Protein AF-A0A8H9SPY2-F1 (afdb_monomer_lite)

InterPro domains:
  IPR011050 Pectin lyase fold/virulence factor [SSF51126] (9-144)

Radius of gyration: 18.92 Å; chains: 1; bounding box: 47×35×50 Å

pLDDT: mean 76.66, std 15.89, range [33.56, 98.44]

Structure (mmCIF, N/CA/C/O backbone):
data_AF-A0A8H9SPY2-F1
#
_entry.id   AF-A0A8H9SPY2-F1
#
loop_
_atom_site.group_PDB
_atom_site.id
_atom_site.type_symbol
_atom_site.label_atom_id
_atom_site.label_alt_id
_atom_site.label_comp_id
_atom_site.label_asym_id
_atom_site.label_entity_id
_atom_site.label_seq_id
_atom_site.pdbx_PDB_ins_code
_atom_site.Cartn_x
_atom_site.Cartn_y
_atom_site.Cartn_z
_atom_site.occupancy
_atom_site.B_iso_or_equiv
_atom_site.auth_seq_id
_atom_site.auth_comp_id
_atom_site.auth_asym_id
_atom_site.auth_atom_id
_atom_site.pdbx_PDB_model_num
ATOM 1 N N . ALA A 1 1 ? -4.134 13.651 7.621 1.00 37.56 1 ALA A N 1
ATOM 2 C CA . ALA A 1 1 ? -3.332 12.497 7.177 1.00 37.56 1 ALA A CA 1
ATOM 3 C C . ALA A 1 1 ? -1.864 12.725 7.530 1.00 37.56 1 ALA A C 1
ATOM 5 O O . ALA A 1 1 ? -1.407 13.860 7.427 1.00 37.56 1 ALA A O 1
ATOM 6 N N . LEU A 1 2 ? -1.143 11.691 7.977 1.00 33.56 2 LEU A N 1
ATOM 7 C CA . LEU A 1 2 ? 0.322 11.721 7.992 1.00 33.56 2 LEU A CA 1
ATOM 8 C C . LEU A 1 2 ? 0.758 11.504 6.535 1.00 33.56 2 LEU A C 1
ATOM 10 O O . LEU A 1 2 ? 0.447 10.462 5.972 1.00 33.56 2 LEU A O 1
ATOM 14 N N . SER A 1 3 ? 1.377 12.502 5.907 1.00 41.69 3 SER A N 1
ATOM 15 C CA . SER A 1 3 ? 1.865 12.413 4.526 1.00 41.69 3 SER A CA 1
ATOM 16 C C . SER A 1 3 ? 3.385 12.513 4.552 1.00 41.69 3 SER A C 1
ATOM 18 O O . SER A 1 3 ? 3.924 13.559 4.910 1.00 41.69 3 SER A O 1
ATOM 20 N N . GLU A 1 4 ? 4.077 11.441 4.178 1.00 45.06 4 GLU A N 1
ATOM 21 C CA . GLU A 1 4 ? 5.519 11.460 3.917 1.00 45.06 4 GLU A CA 1
ATOM 22 C C . GLU A 1 4 ? 5.730 12.022 2.501 1.00 45.06 4 GLU A C 1
ATOM 24 O O . GLU A 1 4 ? 5.355 11.406 1.510 1.00 45.06 4 GLU A O 1
ATOM 29 N N . GLY A 1 5 ? 6.249 13.250 2.406 1.00 42.38 5 GLY A N 1
ATOM 30 C CA . GLY A 1 5 ? 6.411 13.999 1.150 1.00 42.38 5 GLY A CA 1
ATOM 31 C C . GLY A 1 5 ? 7.829 13.976 0.573 1.00 42.38 5 GLY A C 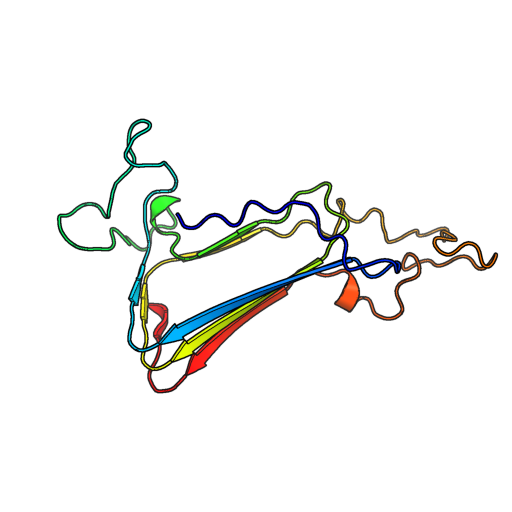1
ATOM 32 O O . GLY A 1 5 ? 8.203 14.896 -0.155 1.00 42.38 5 GLY A O 1
ATOM 33 N N . ASN A 1 6 ? 8.659 12.997 0.938 1.00 45.91 6 ASN A N 1
ATOM 34 C CA . ASN A 1 6 ? 10.027 12.935 0.434 1.00 45.91 6 ASN A CA 1
ATOM 35 C C . ASN A 1 6 ? 10.067 12.243 -0.935 1.00 45.91 6 ASN A C 1
ATOM 37 O O . ASN A 1 6 ? 10.039 11.024 -1.022 1.00 45.91 6 ASN A O 1
ATOM 41 N N . THR A 1 7 ? 10.168 13.027 -2.007 1.00 49.97 7 THR A N 1
ATOM 42 C CA . THR A 1 7 ? 10.219 12.519 -3.389 1.00 49.97 7 THR A CA 1
ATOM 43 C C . THR A 1 7 ? 11.637 12.201 -3.869 1.00 49.97 7 THR A C 1
ATOM 45 O O . THR A 1 7 ? 11.836 11.945 -5.055 1.00 49.97 7 THR A O 1
ATOM 48 N N . SER A 1 8 ? 12.652 12.279 -3.003 1.00 44.28 8 SER A N 1
ATOM 49 C CA . SER A 1 8 ? 14.047 12.087 -3.406 1.00 44.28 8 SER A CA 1
ATOM 50 C C . SER A 1 8 ? 14.791 11.159 -2.454 1.00 44.28 8 SER A C 1
ATOM 52 O O . SER A 1 8 ? 15.074 11.511 -1.309 1.00 44.28 8 SER A O 1
ATOM 54 N N . ASN A 1 9 ? 15.158 9.983 -2.961 1.00 45.81 9 ASN A N 1
ATOM 55 C CA . ASN A 1 9 ? 15.993 9.016 -2.265 1.00 45.81 9 ASN A CA 1
ATOM 56 C C . ASN A 1 9 ? 17.392 9.003 -2.890 1.00 45.81 9 ASN A C 1
ATOM 58 O O . ASN A 1 9 ? 17.638 8.337 -3.890 1.00 45.81 9 ASN A O 1
ATOM 62 N N . THR A 1 10 ? 18.327 9.756 -2.308 1.00 48.75 10 THR A N 1
ATOM 63 C CA . THR A 1 10 ? 19.714 9.847 -2.805 1.00 48.75 10 THR A CA 1
ATOM 64 C C . THR A 1 10 ? 20.559 8.606 -2.495 1.00 48.75 10 THR A C 1
ATOM 66 O O . THR A 1 10 ? 21.739 8.575 -2.830 1.00 48.75 10 THR A O 1
ATOM 69 N N . THR A 1 11 ? 19.991 7.612 -1.807 1.00 44.72 11 THR A N 1
ATOM 70 C CA . THR A 1 11 ? 20.710 6.430 -1.305 1.00 44.72 11 THR A CA 1
ATOM 71 C C . THR A 1 11 ? 20.895 5.347 -2.371 1.00 44.72 11 THR A C 1
ATOM 73 O O . THR A 1 11 ? 21.810 4.536 -2.257 1.00 44.72 11 THR A O 1
ATOM 76 N N . TYR A 1 12 ? 20.067 5.333 -3.419 1.00 46.31 12 TYR A N 1
ATOM 77 C CA . TYR A 1 12 ? 20.041 4.256 -4.412 1.00 46.31 12 TYR A CA 1
ATOM 78 C C . TYR A 1 12 ? 20.691 4.725 -5.717 1.00 46.31 12 TYR A C 1
ATOM 80 O O . TYR A 1 12 ? 20.138 5.540 -6.450 1.00 46.31 12 TYR A O 1
ATOM 88 N N . THR A 1 13 ? 21.908 4.240 -5.975 1.00 44.38 13 THR A N 1
ATOM 89 C CA . THR A 1 13 ? 22.743 4.614 -7.135 1.00 44.38 13 THR A CA 1
ATOM 90 C C . THR A 1 13 ? 22.894 3.489 -8.166 1.00 44.38 13 THR A C 1
ATOM 92 O O . THR A 1 13 ? 23.724 3.599 -9.064 1.00 44.38 13 THR A O 1
ATOM 95 N N . SER A 1 14 ? 22.149 2.392 -8.019 1.00 46.62 14 SER A N 1
ATOM 96 C CA . SER A 1 14 ? 22.028 1.316 -9.011 1.00 46.62 14 SER A CA 1
ATOM 97 C C . SER A 1 14 ? 20.610 1.300 -9.584 1.00 46.62 14 SER A C 1
ATOM 99 O O . SER A 1 14 ? 19.712 1.883 -8.984 1.00 46.62 14 SER A O 1
ATOM 101 N N . GLU A 1 15 ? 20.402 0.608 -10.709 1.00 52.88 15 GLU A N 1
ATOM 102 C CA . GLU A 1 15 ? 19.122 0.462 -11.446 1.00 52.88 15 GLU A CA 1
ATOM 103 C C . GLU A 1 15 ? 17.948 -0.113 -10.617 1.00 52.88 15 GLU A C 1
ATOM 105 O O . GLU A 1 15 ? 16.842 -0.271 -11.116 1.00 52.88 15 GLU A O 1
ATOM 110 N N . TYR A 1 16 ? 18.176 -0.379 -9.328 1.00 58.88 16 TYR A N 1
ATOM 111 C CA . TYR A 1 16 ? 17.188 -0.794 -8.344 1.00 58.88 16 TYR A CA 1
ATOM 112 C C . TYR A 1 16 ? 16.594 0.414 -7.626 1.00 58.88 16 TYR A C 1
ATOM 114 O O . TYR A 1 16 ? 17.193 0.981 -6.708 1.00 58.88 16 TYR A O 1
ATOM 122 N N . HIS A 1 17 ? 15.389 0.783 -8.034 1.00 71.12 17 HIS A N 1
ATOM 123 C CA . HIS A 1 17 ? 14.632 1.893 -7.481 1.00 71.12 17 HIS A CA 1
ATOM 124 C C . HIS A 1 17 ? 13.463 1.337 -6.649 1.00 71.12 17 HIS A C 1
ATOM 126 O O . HIS A 1 17 ? 12.526 0.774 -7.204 1.00 71.12 17 HIS A O 1
ATOM 132 N N . GLN A 1 18 ? 13.539 1.454 -5.317 1.00 79.31 18 GLN A N 1
ATOM 133 C CA . GLN A 1 18 ? 12.523 0.957 -4.376 1.00 79.31 18 GLN A CA 1
ATOM 134 C C . GLN A 1 18 ? 12.246 1.965 -3.244 1.00 79.31 18 GLN A C 1
ATOM 136 O O . GLN A 1 18 ? 13.167 2.625 -2.752 1.00 79.31 18 GLN A O 1
ATOM 141 N N . TRP A 1 19 ? 10.988 2.052 -2.808 1.00 80.75 19 TRP A N 1
ATOM 142 C CA . TRP A 1 19 ? 10.527 2.757 -1.611 1.00 80.75 19 TRP A CA 1
ATOM 143 C C . TRP A 1 19 ? 9.970 1.771 -0.587 1.00 80.75 19 TRP A C 1
ATOM 145 O O . TRP A 1 19 ? 8.895 1.211 -0.778 1.00 80.75 19 TRP A O 1
ATOM 155 N N . ASP A 1 20 ? 10.689 1.586 0.518 1.00 86.00 20 ASP A N 1
ATOM 156 C CA . ASP A 1 20 ? 10.259 0.734 1.628 1.00 86.00 20 ASP A CA 1
ATOM 157 C C . ASP A 1 20 ? 9.454 1.521 2.665 1.00 86.00 20 ASP A C 1
ATOM 159 O O . ASP A 1 20 ? 10.009 2.278 3.466 1.00 86.00 20 ASP A O 1
ATOM 163 N N . ASN A 1 21 ? 8.145 1.290 2.706 1.00 88.06 21 ASN A N 1
ATOM 164 C CA . ASN A 1 21 ? 7.243 1.876 3.689 1.00 88.06 21 ASN A CA 1
ATOM 165 C C . ASN A 1 21 ? 6.944 0.850 4.781 1.00 88.06 21 ASN A C 1
ATOM 167 O O . ASN A 1 21 ? 6.260 -0.143 4.543 1.00 88.06 21 ASN A O 1
ATOM 171 N N . ASN A 1 22 ? 7.434 1.092 5.997 1.00 93.06 22 ASN A N 1
ATOM 172 C CA . ASN A 1 22 ? 7.235 0.189 7.131 1.00 93.06 22 ASN A CA 1
ATOM 173 C C . ASN A 1 22 ? 6.373 0.859 8.205 1.00 93.06 22 ASN A C 1
ATOM 175 O O . ASN A 1 22 ? 6.827 1.777 8.889 1.00 93.06 22 ASN A O 1
ATOM 179 N N . ILE A 1 23 ? 5.146 0.375 8.391 1.00 94.62 23 ILE A N 1
ATOM 180 C CA . ILE A 1 23 ? 4.204 0.892 9.389 1.00 94.62 23 ILE A CA 1
ATOM 181 C C . ILE A 1 23 ? 4.034 -0.150 10.492 1.00 94.62 23 ILE A C 1
ATOM 183 O O . ILE A 1 23 ? 3.683 -1.297 10.233 1.00 94.62 23 ILE A O 1
ATOM 187 N N . ASN A 1 24 ? 4.251 0.257 11.742 1.00 96.81 24 ASN A N 1
ATOM 188 C CA . ASN A 1 24 ? 4.053 -0.599 12.908 1.00 96.81 24 ASN A CA 1
ATOM 189 C C . ASN A 1 24 ? 3.039 0.044 13.849 1.00 96.81 24 ASN A C 1
ATOM 191 O O . ASN A 1 24 ? 3.255 1.149 14.346 1.00 96.81 24 ASN A O 1
ATOM 195 N N . VAL A 1 25 ? 1.949 -0.667 14.117 1.00 96.75 25 VAL A N 1
ATOM 196 C CA . VAL A 1 25 ? 0.862 -0.222 14.986 1.00 96.75 25 VAL A CA 1
ATOM 197 C C . VAL A 1 25 ? 0.754 -1.205 16.136 1.00 96.75 25 VAL A C 1
ATOM 199 O O . VAL A 1 25 ? 0.568 -2.399 15.919 1.00 96.75 25 VAL A O 1
ATOM 202 N N . SER A 1 26 ? 0.871 -0.711 17.366 1.00 97.88 26 SER A N 1
ATOM 203 C CA . SER A 1 26 ? 0.727 -1.547 18.557 1.00 97.88 26 SER A CA 1
ATOM 204 C C . SER A 1 26 ? -0.288 -0.963 19.527 1.00 97.88 26 SER A C 1
ATOM 206 O O . SER A 1 26 ? -0.332 0.252 19.736 1.00 97.88 26 SER A O 1
ATOM 208 N N . ASN A 1 27 ? -1.099 -1.840 20.123 1.00 97.12 27 ASN A N 1
ATOM 209 C CA . ASN A 1 27 ? -2.105 -1.501 21.132 1.00 97.12 27 ASN A CA 1
ATOM 210 C C . ASN A 1 27 ? -3.003 -0.310 20.742 1.00 97.12 27 ASN A C 1
ATOM 212 O O . ASN A 1 27 ? -3.362 0.501 21.594 1.00 97.12 27 ASN A O 1
ATOM 216 N N . SER A 1 28 ? -3.307 -0.155 19.451 1.00 94.38 28 SER A N 1
ATOM 217 C CA . SER A 1 28 ? -3.947 1.049 18.909 1.00 94.38 28 SER A CA 1
ATOM 218 C C . SER A 1 28 ? -5.011 0.713 17.871 1.00 94.38 28 SER A C 1
ATOM 220 O O . SER A 1 28 ? -5.121 -0.420 17.403 1.00 94.38 28 SER A O 1
ATOM 222 N N . THR A 1 29 ? -5.810 1.713 17.503 1.00 91.38 29 THR A N 1
ATOM 223 C CA . THR A 1 29 ? -6.726 1.619 16.363 1.00 91.38 29 THR A CA 1
ATOM 224 C C . THR A 1 29 ? -6.283 2.594 15.281 1.00 91.38 29 THR A C 1
ATOM 226 O O . THR A 1 29 ? -6.148 3.785 15.556 1.00 91.38 29 THR A O 1
ATOM 229 N N . VAL A 1 30 ? -6.053 2.093 14.068 1.00 90.06 30 VAL A N 1
ATOM 230 C CA . VAL A 1 30 ? -5.976 2.920 12.857 1.00 90.06 30 VAL A CA 1
ATOM 231 C C . VAL A 1 30 ? -7.368 2.960 12.269 1.00 90.06 30 VAL A C 1
ATOM 233 O O . VAL A 1 30 ? -7.996 1.915 12.123 1.00 90.06 30 VAL A O 1
ATOM 236 N N . THR A 1 31 ? -7.854 4.157 11.973 1.00 86.81 31 THR A N 1
ATOM 237 C CA . THR A 1 31 ? -9.227 4.352 11.535 1.00 86.81 31 THR A CA 1
ATOM 238 C C . THR A 1 31 ? -9.319 5.241 10.310 1.00 86.81 31 THR A C 1
ATOM 240 O O . THR A 1 31 ? -8.454 6.092 10.099 1.00 86.81 31 THR A O 1
ATOM 243 N N . SER A 1 32 ? -10.408 5.068 9.562 1.00 81.44 32 SER A N 1
ATOM 244 C CA . SER A 1 32 ? -10.839 5.976 8.508 1.00 81.44 32 SER A CA 1
ATOM 245 C C . SER A 1 32 ? -10.881 7.435 8.975 1.00 81.44 32 SER A C 1
ATOM 247 O O . SER A 1 32 ? -11.125 7.735 10.154 1.00 81.44 32 SER A O 1
ATOM 249 N N . GLY A 1 33 ? -10.619 8.348 8.045 1.00 73.69 33 GLY A N 1
ATOM 250 C CA . GLY A 1 33 ? -10.607 9.781 8.295 1.00 73.69 33 GLY A CA 1
ATOM 251 C C . GLY A 1 33 ? -10.765 10.582 7.009 1.00 73.69 33 GLY A C 1
ATOM 252 O O . GLY A 1 33 ? -10.854 10.034 5.915 1.00 73.69 33 GLY A O 1
ATOM 253 N N . SER A 1 34 ? -10.799 11.905 7.143 1.00 72.75 34 SER A N 1
ATOM 254 C CA . SER A 1 34 ? -10.968 12.781 5.987 1.00 72.75 34 SER A CA 1
ATOM 255 C C . SER A 1 34 ? -9.732 12.817 5.082 1.00 72.75 34 SER A C 1
ATOM 257 O O . SER A 1 34 ? -8.606 13.000 5.557 1.00 72.75 34 SER A O 1
ATOM 259 N N . GLN A 1 35 ? -9.969 12.736 3.770 1.00 73.06 35 GLN A N 1
ATOM 260 C CA . GLN A 1 35 ? -8.964 12.978 2.726 1.00 73.06 35 GLN A CA 1
ATOM 261 C C . GLN A 1 35 ? -8.555 14.455 2.639 1.00 73.06 35 GLN A C 1
ATOM 263 O O . GLN A 1 35 ? -7.423 14.774 2.281 1.00 73.06 35 GLN A O 1
ATOM 268 N N . THR A 1 36 ? -9.457 15.371 2.995 1.00 70.75 36 THR A N 1
ATOM 269 C CA . THR A 1 36 ? -9.171 16.808 3.030 1.00 70.75 36 THR A CA 1
ATOM 270 C C . THR A 1 36 ? -8.748 17.245 4.434 1.00 70.75 36 THR A C 1
ATOM 272 O O . THR A 1 36 ? -9.324 16.777 5.428 1.00 70.75 36 THR A O 1
ATOM 275 N N . PRO A 1 37 ? -7.751 18.142 4.563 1.00 68.94 37 PRO A N 1
ATOM 276 C CA . PRO A 1 37 ? -7.419 18.747 5.845 1.00 68.94 37 PRO A CA 1
ATOM 277 C C . PRO A 1 37 ? -8.617 19.498 6.435 1.00 68.94 37 PRO A C 1
ATOM 279 O O . PRO A 1 37 ? -9.363 20.159 5.711 1.00 68.94 37 PRO A O 1
ATOM 282 N N . LEU A 1 38 ? -8.760 19.443 7.764 1.00 69.31 38 LEU A N 1
ATOM 283 C CA . LEU A 1 38 ? -9.804 20.174 8.497 1.00 69.31 38 LEU A CA 1
ATOM 284 C C . LEU A 1 38 ? -9.801 21.676 8.165 1.00 69.31 38 LEU A C 1
ATOM 286 O O . LEU A 1 38 ? -10.855 22.288 8.063 1.00 69.31 38 LEU A O 1
ATOM 290 N N . GLU A 1 39 ? -8.614 22.247 7.963 1.00 72.31 39 GLU A N 1
ATOM 291 C CA . GLU A 1 39 ? -8.419 23.690 7.795 1.00 72.31 39 GLU A CA 1
ATOM 292 C C . GLU A 1 39 ? -8.736 24.214 6.380 1.00 72.31 39 GLU A C 1
ATOM 294 O O . GLU A 1 39 ? -8.731 25.427 6.179 1.00 72.31 39 GLU A O 1
ATOM 299 N N . GLU A 1 40 ? -8.985 23.341 5.391 1.00 66.69 40 GLU A N 1
ATOM 300 C CA . GLU A 1 40 ? -9.099 23.763 3.981 1.00 66.69 40 GLU A CA 1
ATOM 301 C C . GLU A 1 40 ? -10.531 23.823 3.422 1.00 66.69 40 GLU A C 1
ATOM 303 O O . GLU A 1 40 ? -10.791 24.676 2.573 1.00 66.69 40 GLU A O 1
ATOM 308 N N . SER A 1 41 ? -11.479 23.005 3.899 1.00 66.69 41 SER A N 1
ATOM 309 C CA . SER A 1 41 ? -12.920 23.227 3.644 1.00 66.69 41 SER A CA 1
ATOM 310 C C . SER A 1 41 ? -13.818 22.358 4.527 1.00 66.69 41 SER A C 1
ATOM 312 O O . SER A 1 41 ? -14.492 22.853 5.425 1.00 66.69 41 SER A O 1
ATOM 314 N N . ASP A 1 42 ? -13.794 21.054 4.252 1.00 68.69 42 ASP A N 1
ATOM 315 C CA . ASP A 1 42 ? -14.784 20.057 4.669 1.00 68.69 42 ASP A CA 1
ATOM 316 C C . ASP A 1 42 ? -14.115 18.877 5.379 1.00 68.69 42 ASP A C 1
ATOM 318 O O . ASP A 1 42 ? -14.715 17.812 5.529 1.00 68.69 42 ASP A O 1
ATOM 322 N N . GLY A 1 43 ? -12.849 19.044 5.772 1.00 67.38 43 GLY A N 1
ATOM 323 C CA . GLY A 1 43 ? -12.131 18.016 6.497 1.00 67.38 43 GLY A CA 1
ATOM 324 C C . GLY A 1 43 ? -12.771 17.753 7.854 1.00 67.38 43 GLY A C 1
ATOM 325 O O . GLY A 1 43 ? -13.368 18.637 8.462 1.00 67.38 43 GLY A O 1
ATOM 326 N N . PHE A 1 44 ? -12.670 16.526 8.348 1.00 69.25 44 PHE A N 1
ATOM 327 C CA . PHE A 1 44 ? -13.271 16.138 9.620 1.00 69.25 44 PHE A CA 1
ATOM 328 C C . PHE A 1 44 ? -12.479 15.025 10.316 1.00 69.25 44 PHE A C 1
ATOM 330 O O . PHE A 1 44 ? -11.716 14.284 9.693 1.00 69.25 44 PHE A O 1
ATOM 337 N N . PHE A 1 45 ? -12.689 14.897 11.626 1.00 61.16 45 PHE A N 1
ATOM 338 C CA . PHE A 1 45 ? -12.156 13.816 12.459 1.00 61.16 45 PHE A CA 1
ATOM 339 C C . PHE A 1 45 ? -13.263 12.791 12.745 1.00 61.16 45 PHE A C 1
ATOM 341 O O . PHE A 1 45 ? -13.880 12.838 13.801 1.00 61.16 45 PHE A O 1
ATOM 348 N N . GLY A 1 46 ? -13.573 11.907 11.792 1.00 60.19 46 GLY A N 1
ATOM 349 C CA . GLY A 1 46 ? -14.837 11.150 11.819 1.00 60.19 46 GLY A CA 1
ATOM 350 C C . GLY A 1 46 ? -16.094 12.053 11.798 1.00 60.19 46 GLY A C 1
ATOM 351 O O . GLY A 1 46 ? -16.036 13.269 11.975 1.00 60.19 46 GLY A O 1
ATOM 352 N N . LYS A 1 47 ? -17.281 11.483 11.573 1.00 53.12 47 LYS A N 1
ATOM 353 C CA . LYS A 1 47 ? -18.568 12.217 11.581 1.00 53.12 47 LYS A CA 1
ATOM 354 C C . LYS A 1 47 ? -19.091 12.507 12.994 1.00 53.12 47 LYS A C 1
ATOM 356 O O . LYS A 1 47 ? -20.275 12.796 13.174 1.00 53.12 47 LYS A O 1
ATOM 361 N N . SER A 1 48 ? -18.247 12.392 14.015 1.00 52.75 48 SER A N 1
ATOM 362 C CA . SER A 1 48 ? -18.632 12.543 15.416 1.00 52.75 48 SER A CA 1
ATOM 363 C C . SER A 1 48 ? -17.479 13.110 16.248 1.00 52.75 48 SER A C 1
ATOM 365 O O . SER A 1 48 ? -16.395 13.346 15.732 1.00 52.75 48 SER A O 1
ATOM 367 N N . ALA A 1 49 ? -17.708 13.334 17.544 1.00 53.41 49 ALA A N 1
ATOM 368 C CA . ALA A 1 49 ? -16.633 13.666 18.483 1.00 53.41 49 ALA A CA 1
ATOM 369 C C . ALA A 1 49 ? -15.657 12.490 18.734 1.00 53.41 49 ALA A C 1
ATOM 371 O O . ALA A 1 49 ? -14.659 12.672 19.425 1.00 53.41 49 ALA A O 1
ATOM 372 N N . GLU A 1 50 ? -15.953 11.303 18.195 1.00 52.00 50 GLU A N 1
ATOM 373 C CA . GLU A 1 50 ? -15.173 10.071 18.307 1.00 52.00 50 GLU A CA 1
ATOM 374 C C . GLU A 1 50 ? -14.569 9.663 16.944 1.00 52.00 50 GLU A C 1
ATOM 376 O O . GLU A 1 50 ? -15.145 9.990 15.897 1.00 52.00 50 GLU A O 1
ATOM 381 N N . PRO A 1 51 ? -13.450 8.912 16.923 1.00 52.78 51 PRO A N 1
ATOM 382 C CA . PRO A 1 51 ? -12.804 8.482 15.684 1.00 52.78 51 PRO A CA 1
ATOM 383 C C . PRO A 1 51 ? -13.662 7.488 14.870 1.00 52.78 51 PRO A C 1
ATOM 385 O O . PRO A 1 51 ? -14.293 6.597 15.439 1.00 52.78 51 PRO A O 1
ATOM 388 N N . SER A 1 52 ? -13.581 7.590 13.536 1.00 61.06 52 SER A N 1
ATOM 389 C CA . SER A 1 52 ? -14.241 6.770 12.494 1.00 61.06 52 SER A CA 1
ATOM 390 C C . SER A 1 52 ? -15.648 7.214 12.066 1.00 61.06 52 SER A C 1
ATOM 392 O O . SER A 1 52 ? -16.554 7.387 12.879 1.00 61.06 52 SER A O 1
ATOM 394 N N . ASP A 1 53 ? -15.847 7.376 10.757 1.00 62.34 53 ASP A N 1
ATOM 395 C CA . ASP A 1 53 ? -17.161 7.374 10.102 1.00 62.34 53 ASP A CA 1
ATOM 396 C C . ASP A 1 53 ? -17.345 6.165 9.185 1.00 62.34 53 ASP A C 1
ATOM 398 O O . ASP A 1 53 ? -18.250 6.197 8.350 1.00 62.34 53 ASP A O 1
ATOM 402 N N . TYR A 1 54 ? -16.519 5.123 9.378 1.00 75.75 54 TYR A N 1
ATOM 403 C CA . TYR A 1 54 ? -16.495 3.937 8.534 1.00 75.75 54 TYR A CA 1
ATOM 404 C C . TYR A 1 54 ? -17.900 3.354 8.383 1.00 75.75 54 TYR A C 1
ATOM 406 O O . TYR A 1 54 ? -18.452 2.741 9.302 1.00 75.75 54 TYR A O 1
ATOM 414 N N . ALA A 1 55 ? -18.497 3.592 7.219 1.00 75.94 55 ALA A N 1
ATOM 415 C CA . ALA A 1 55 ? -19.854 3.173 6.901 1.00 75.94 55 ALA A CA 1
ATOM 416 C C . ALA A 1 55 ? -19.870 1.871 6.090 1.00 75.94 55 ALA A C 1
ATOM 418 O O . ALA A 1 55 ? -20.950 1.330 5.835 1.00 75.94 55 ALA A O 1
ATOM 419 N N . GLY A 1 56 ? -18.690 1.384 5.683 1.00 75.38 56 GLY A N 1
ATOM 420 C CA . GLY A 1 56 ? -18.512 0.177 4.881 1.00 75.38 56 GLY A CA 1
ATOM 421 C C . GLY A 1 56 ? -19.144 0.290 3.495 1.00 75.38 56 GLY A C 1
ATOM 422 O O . GLY A 1 56 ? -19.623 -0.709 2.958 1.00 75.38 56 GLY A O 1
ATOM 423 N N . ASN A 1 57 ? -19.231 1.506 2.942 1.00 78.44 57 ASN A N 1
ATOM 424 C CA . ASN A 1 57 ? -19.871 1.754 1.649 1.00 78.44 57 ASN A CA 1
ATOM 425 C C . ASN A 1 57 ? -18.873 2.083 0.528 1.00 78.44 57 ASN A C 1
ATOM 427 O O . ASN A 1 57 ? -19.308 2.322 -0.601 1.00 78.44 57 ASN A O 1
ATOM 431 N N . GLY A 1 58 ? -17.569 2.050 0.825 1.00 73.50 58 GLY A N 1
ATOM 432 C CA . GLY A 1 58 ? -16.490 2.293 -0.132 1.00 73.50 58 GLY A CA 1
ATOM 433 C C . GLY A 1 58 ? -16.302 3.773 -0.467 1.00 73.50 58 GLY A C 1
ATOM 434 O O . GLY A 1 58 ? -15.838 4.106 -1.558 1.00 73.50 58 GLY A O 1
ATOM 435 N N . GLY A 1 59 ? -16.728 4.680 0.416 1.00 79.88 59 GLY A N 1
ATOM 436 C CA . GLY A 1 59 ? -16.509 6.115 0.245 1.00 79.88 59 GLY A CA 1
ATOM 437 C C . GLY A 1 59 ? -15.047 6.505 0.483 1.00 79.88 59 GLY A C 1
ATOM 438 O O . GLY A 1 59 ? -14.347 5.878 1.263 1.00 79.88 59 GLY A O 1
ATOM 439 N N . GLN A 1 60 ? -14.575 7.607 -0.109 1.00 75.56 60 GLN A N 1
ATOM 440 C CA . GLN A 1 60 ? -13.187 8.075 0.090 1.00 75.56 60 GLN A CA 1
ATOM 441 C C . GLN A 1 60 ? -12.797 8.311 1.561 1.00 75.56 60 GLN A C 1
ATOM 443 O O . GLN A 1 60 ? -11.625 8.206 1.915 1.00 75.56 60 GLN A O 1
ATOM 448 N N . ASN A 1 61 ? -13.771 8.618 2.418 1.00 78.25 61 ASN A N 1
ATOM 449 C CA . ASN A 1 61 ? -13.540 8.831 3.847 1.00 78.25 61 ASN A CA 1
ATOM 450 C C . ASN A 1 61 ? -13.595 7.540 4.677 1.00 78.25 61 ASN A C 1
ATOM 452 O O . ASN A 1 61 ? -13.305 7.581 5.867 1.00 78.25 61 ASN A O 1
ATOM 456 N N . ASP A 1 62 ? -13.940 6.405 4.060 1.00 82.38 62 ASP A N 1
ATOM 457 C CA . ASP A 1 62 ? -13.864 5.080 4.679 1.00 82.38 62 ASP A CA 1
ATOM 458 C C . ASP A 1 62 ? -12.416 4.548 4.681 1.00 82.38 62 ASP A C 1
ATOM 460 O O . ASP A 1 62 ? -12.109 3.614 5.418 1.00 82.38 62 ASP A O 1
ATOM 464 N N . VAL A 1 63 ? -11.503 5.170 3.924 1.00 85.00 63 VAL A N 1
ATOM 465 C CA . VAL A 1 63 ? -10.103 4.745 3.793 1.00 85.00 63 VAL A CA 1
ATOM 466 C C . VAL A 1 63 ? -9.298 5.081 5.052 1.00 85.00 63 VAL A C 1
ATOM 468 O O . VAL A 1 63 ? -9.139 6.243 5.428 1.00 85.00 63 VAL A O 1
ATOM 471 N N . ALA A 1 64 ? -8.759 4.048 5.697 1.00 88.31 64 ALA A N 1
ATOM 472 C CA . ALA A 1 64 ? -7.896 4.136 6.873 1.00 88.31 64 ALA A CA 1
ATOM 473 C C . ALA A 1 64 ? -6.400 4.147 6.513 1.00 88.31 64 ALA A C 1
ATOM 475 O O . ALA A 1 64 ? -5.593 4.754 7.219 1.00 88.31 64 ALA A O 1
ATOM 476 N N . LEU A 1 65 ? -6.025 3.490 5.413 1.00 91.06 65 LEU A N 1
ATOM 477 C CA . LEU A 1 65 ? -4.673 3.491 4.852 1.00 91.06 65 LEU A CA 1
ATOM 478 C C . LEU A 1 65 ? -4.761 3.633 3.330 1.00 91.06 65 LEU A C 1
ATOM 480 O O . LEU A 1 65 ? -5.527 2.909 2.700 1.00 91.06 65 LEU A O 1
ATOM 484 N N . SER A 1 66 ? -3.960 4.524 2.747 1.00 89.50 66 SER A N 1
ATOM 485 C CA . SER A 1 66 ? -3.817 4.657 1.293 1.00 89.50 66 SER A CA 1
ATOM 486 C C . SER A 1 66 ? -2.342 4.600 0.919 1.00 89.50 66 SER A C 1
ATOM 488 O O . SER A 1 66 ? -1.509 5.269 1.536 1.00 89.50 66 SER A O 1
ATOM 490 N N . PHE A 1 67 ? -2.034 3.788 -0.085 1.00 89.75 67 PHE A N 1
ATOM 491 C CA . PHE A 1 67 ? -0.716 3.654 -0.689 1.00 89.75 67 PHE A CA 1
ATOM 492 C C . PHE A 1 67 ? -0.884 3.898 -2.183 1.00 89.75 67 PHE A C 1
ATOM 494 O O . PHE A 1 67 ? -1.545 3.115 -2.862 1.00 89.75 67 PHE A O 1
ATOM 501 N N . THR A 1 68 ? -0.334 5.000 -2.682 1.00 86.94 68 THR A N 1
ATOM 502 C CA . THR A 1 68 ? -0.539 5.429 -4.067 1.00 86.94 68 THR A CA 1
ATOM 503 C C . THR A 1 68 ? 0.798 5.729 -4.717 1.00 86.94 68 THR A C 1
ATOM 505 O O . THR A 1 68 ? 1.520 6.610 -4.248 1.00 86.94 68 THR A O 1
ATOM 508 N N . ASP A 1 69 ? 1.102 5.008 -5.794 1.00 84.56 69 ASP A N 1
ATOM 509 C CA . ASP A 1 69 ? 2.260 5.289 -6.632 1.00 84.56 69 ASP A CA 1
ATOM 510 C C . ASP A 1 69 ? 1.963 6.437 -7.599 1.00 84.56 69 ASP A C 1
ATOM 512 O O . ASP A 1 69 ? 0.819 6.705 -7.978 1.00 84.56 69 ASP A O 1
ATOM 516 N N . ASN A 1 70 ? 3.019 7.116 -8.027 1.00 78.69 70 ASN A N 1
ATOM 517 C CA . ASN A 1 70 ? 2.957 8.072 -9.114 1.00 78.69 70 ASN A CA 1
ATOM 518 C C . ASN A 1 70 ? 3.192 7.349 -10.446 1.00 78.69 70 ASN A C 1
ATOM 520 O O . ASN A 1 70 ? 4.229 6.729 -10.628 1.00 78.69 70 ASN A O 1
ATOM 524 N N . ALA A 1 71 ? 2.302 7.537 -11.423 1.00 79.12 71 ALA A N 1
ATOM 525 C CA . ALA A 1 71 ? 2.434 6.958 -12.763 1.00 79.12 71 ALA A CA 1
ATOM 526 C C . ALA A 1 71 ? 3.749 7.276 -13.498 1.00 79.12 71 ALA A C 1
ATOM 528 O O . ALA A 1 71 ? 4.055 6.600 -14.463 1.00 79.12 71 ALA A O 1
ATOM 529 N N . GLY A 1 72 ? 4.515 8.296 -13.096 1.00 75.31 72 GLY A N 1
ATOM 530 C CA . GLY A 1 72 ? 5.851 8.595 -13.631 1.00 75.31 72 GLY A CA 1
ATOM 531 C C . GLY A 1 72 ? 7.012 8.109 -12.753 1.00 75.31 72 GLY A C 1
ATOM 532 O O . GLY A 1 72 ? 8.161 8.470 -13.009 1.00 75.31 72 GLY A O 1
ATOM 533 N N . SER A 1 73 ? 6.728 7.369 -11.679 1.00 75.25 73 SER A N 1
ATOM 534 C CA . SER A 1 73 ? 7.727 6.789 -10.786 1.00 75.25 73 SER A CA 1
ATOM 535 C C . SER A 1 73 ? 8.377 5.578 -11.440 1.00 75.25 73 SER A C 1
ATOM 537 O O . SER A 1 73 ? 7.704 4.687 -11.945 1.00 75.25 73 SER A O 1
ATOM 539 N N . ASN A 1 74 ? 9.704 5.518 -11.378 1.00 72.88 74 ASN A N 1
ATOM 540 C CA . ASN A 1 74 ? 10.459 4.313 -11.726 1.00 72.88 74 ASN A CA 1
ATOM 541 C C . ASN A 1 74 ? 10.740 3.438 -10.492 1.00 72.88 74 ASN A C 1
ATOM 543 O O . ASN A 1 74 ? 11.463 2.452 -10.603 1.00 72.88 74 ASN A O 1
ATOM 547 N N . TYR A 1 75 ? 10.245 3.839 -9.316 1.00 76.88 75 TYR A N 1
ATOM 548 C CA . TYR A 1 75 ? 10.502 3.167 -8.049 1.00 76.88 75 TYR A CA 1
ATOM 549 C C . TYR A 1 75 ? 9.329 2.266 -7.695 1.00 76.88 75 TYR A C 1
ATOM 551 O O . TYR A 1 75 ? 8.210 2.761 -7.609 1.00 76.88 75 TYR A O 1
ATOM 559 N N . SER A 1 76 ? 9.601 0.996 -7.403 1.00 80.38 76 SER A N 1
ATOM 560 C CA . SER A 1 76 ? 8.595 0.123 -6.805 1.00 80.38 76 SER A CA 1
ATOM 561 C C . SER A 1 76 ? 8.338 0.523 -5.351 1.00 80.38 76 SER A C 1
ATOM 563 O O . SER A 1 76 ? 9.259 0.866 -4.607 1.00 80.38 76 SER A O 1
ATOM 565 N N . MET A 1 77 ? 7.090 0.481 -4.905 1.00 87.12 77 MET A N 1
ATOM 566 C CA . MET A 1 77 ? 6.716 0.697 -3.511 1.00 87.12 77 MET A CA 1
ATOM 567 C C . MET A 1 77 ? 6.567 -0.643 -2.800 1.00 87.12 77 MET A C 1
ATOM 569 O O . MET A 1 77 ? 5.749 -1.468 -3.192 1.00 87.12 77 MET A O 1
ATOM 573 N N . LYS A 1 78 ? 7.289 -0.855 -1.702 1.00 89.00 78 LYS A N 1
ATOM 574 C CA . LYS A 1 78 ? 7.127 -2.019 -0.825 1.00 89.00 78 LYS A CA 1
ATOM 575 C C . LYS A 1 78 ? 6.530 -1.567 0.495 1.00 89.00 78 LYS A C 1
ATOM 577 O O . LYS A 1 78 ? 7.201 -0.969 1.332 1.00 89.00 78 LYS A O 1
ATOM 582 N N . ASN A 1 79 ? 5.250 -1.847 0.682 1.00 92.62 79 ASN A N 1
ATOM 583 C CA . ASN A 1 79 ? 4.499 -1.420 1.851 1.00 92.62 79 ASN A CA 1
ATOM 584 C C . ASN A 1 79 ? 4.336 -2.601 2.804 1.00 92.62 79 ASN A C 1
ATOM 586 O O . ASN A 1 79 ? 3.695 -3.589 2.466 1.00 92.62 79 ASN A O 1
ATOM 590 N N . ASN A 1 80 ? 4.900 -2.505 4.002 1.00 95.75 80 ASN A N 1
ATOM 591 C CA . ASN A 1 80 ? 4.820 -3.532 5.031 1.00 95.75 80 ASN A CA 1
ATOM 592 C C . ASN A 1 80 ? 4.179 -2.938 6.283 1.00 95.75 80 ASN A C 1
ATOM 594 O O . ASN A 1 80 ? 4.772 -2.120 6.990 1.00 95.75 80 ASN A O 1
ATOM 598 N N . VAL A 1 81 ? 2.950 -3.357 6.561 1.00 97.25 81 VAL A N 1
ATOM 599 C CA . VAL A 1 81 ? 2.158 -2.884 7.691 1.00 97.25 81 VAL A CA 1
ATOM 600 C C . VAL A 1 81 ? 1.991 -4.016 8.689 1.00 97.25 81 VAL A C 1
ATOM 602 O O . VAL A 1 81 ? 1.485 -5.085 8.355 1.00 97.25 81 VAL A O 1
ATOM 605 N N . ASN A 1 82 ? 2.387 -3.786 9.933 1.00 98.12 82 ASN A N 1
ATOM 606 C CA . ASN A 1 82 ? 2.253 -4.755 11.007 1.00 98.12 82 ASN A CA 1
ATOM 607 C C . ASN A 1 82 ? 1.407 -4.178 12.14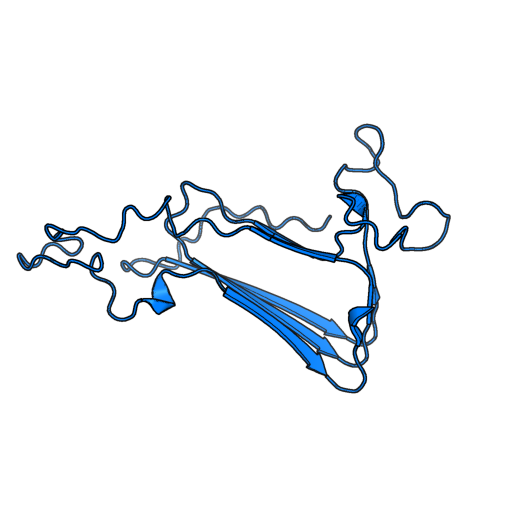4 1.00 98.12 82 ASN A C 1
ATOM 609 O O . ASN A 1 82 ? 1.762 -3.168 12.752 1.00 98.12 82 ASN A O 1
ATOM 613 N N . PHE A 1 83 ? 0.303 -4.854 12.442 1.00 98.44 83 PHE A N 1
ATOM 614 C CA . PHE A 1 83 ? -0.564 -4.575 13.578 1.00 98.44 83 PHE A CA 1
ATOM 615 C C . PHE A 1 83 ? -0.329 -5.613 14.673 1.00 98.44 83 PHE A C 1
ATOM 617 O O . PHE A 1 83 ? -0.380 -6.816 14.421 1.00 98.44 83 PHE A O 1
ATOM 624 N N . ASP A 1 84 ? -0.122 -5.146 15.898 1.00 98.44 84 ASP A N 1
ATOM 625 C CA . ASP A 1 84 ? 0.042 -5.968 17.093 1.00 98.44 84 ASP A CA 1
ATOM 626 C C . ASP A 1 84 ? -0.943 -5.538 18.186 1.00 98.44 84 ASP A C 1
ATOM 628 O O . ASP A 1 84 ? -0.977 -4.362 18.553 1.00 98.44 84 ASP A O 1
ATOM 632 N N . HIS A 1 85 ? -1.769 -6.456 18.697 1.00 98.31 85 HIS A N 1
ATOM 633 C CA . HIS A 1 85 ? -2.848 -6.131 19.645 1.00 98.31 85 HIS A CA 1
ATOM 634 C C . HIS A 1 85 ? -3.694 -4.904 19.222 1.00 98.31 85 HIS A C 1
ATOM 636 O O . HIS A 1 85 ? -4.056 -4.068 20.049 1.00 98.31 85 HIS A O 1
ATOM 642 N N . SER A 1 86 ? -3.956 -4.744 17.923 1.00 97.44 86 SER A N 1
ATOM 643 C CA . SER A 1 86 ? -4.471 -3.502 17.332 1.00 97.44 86 SER A CA 1
ATOM 644 C C . SER A 1 86 ? -5.673 -3.727 16.412 1.00 97.44 86 SER A C 1
ATOM 646 O O . SER A 1 86 ? -5.970 -4.843 15.999 1.00 97.44 86 SER A O 1
ATOM 648 N N . THR A 1 87 ? -6.396 -2.661 16.078 1.00 94.94 87 THR A N 1
ATOM 649 C CA . THR A 1 87 ? -7.520 -2.716 15.128 1.00 94.94 87 THR A CA 1
ATOM 650 C C . THR A 1 87 ? -7.244 -1.823 13.922 1.00 94.94 87 THR A C 1
ATOM 652 O O . THR A 1 87 ? -6.877 -0.663 14.082 1.00 94.94 87 THR A O 1
ATOM 655 N N . LEU A 1 88 ? -7.430 -2.357 12.720 1.00 93.12 88 LEU A N 1
ATOM 656 C CA . LEU A 1 88 ? -7.577 -1.582 11.493 1.00 93.12 88 LEU A CA 1
ATOM 657 C C . LEU A 1 88 ? -9.078 -1.450 11.217 1.00 93.12 88 LEU A C 1
ATOM 659 O O . LEU A 1 88 ? -9.746 -2.462 11.024 1.00 93.12 88 LEU A O 1
ATOM 663 N N . LEU A 1 89 ? -9.601 -0.230 11.286 1.00 90.25 89 LEU A N 1
ATOM 664 C CA . LEU A 1 89 ? -11.020 0.088 11.142 1.00 90.25 89 LEU A CA 1
ATOM 665 C C . LEU A 1 89 ? -11.224 0.985 9.919 1.00 90.25 89 LEU A C 1
ATOM 667 O O . LEU A 1 89 ? -11.043 2.200 9.996 1.00 90.25 89 LEU A O 1
ATOM 671 N N . GLY A 1 90 ? -11.583 0.386 8.794 1.00 88.25 90 GLY A N 1
ATOM 672 C CA . GLY A 1 90 ? -11.746 1.097 7.531 1.00 88.25 90 GLY A CA 1
ATOM 673 C C . GLY A 1 90 ? -11.082 0.406 6.352 1.00 88.25 90 GLY A C 1
ATOM 674 O O . GLY A 1 90 ? -10.403 -0.611 6.493 1.00 88.25 90 GLY A O 1
ATOM 675 N N . ASP A 1 91 ? -11.278 0.982 5.176 1.00 89.88 91 ASP A N 1
ATOM 676 C CA . ASP A 1 91 ? -10.782 0.442 3.922 1.00 89.88 91 ASP A CA 1
ATOM 677 C C . ASP A 1 91 ? -9.275 0.674 3.771 1.00 89.88 91 ASP A C 1
ATOM 679 O O . ASP A 1 91 ? -8.689 1.612 4.325 1.00 89.88 91 ASP A O 1
ATOM 683 N N . VAL A 1 92 ? -8.643 -0.194 2.987 1.00 91.62 92 VAL A N 1
ATOM 684 C CA . VAL A 1 92 ? -7.261 -0.020 2.546 1.00 91.62 92 VAL A CA 1
ATOM 685 C C . VAL A 1 92 ? -7.272 0.182 1.046 1.00 91.62 92 VAL A C 1
ATOM 687 O O . VAL A 1 92 ? -7.744 -0.675 0.300 1.00 91.62 92 VAL A O 1
ATOM 690 N N . GLU A 1 93 ? -6.733 1.312 0.615 1.00 90.81 93 GLU A N 1
ATOM 691 C CA . GLU A 1 93 ? -6.565 1.639 -0.790 1.00 90.81 93 GLU A CA 1
ATOM 692 C C . GLU A 1 93 ? -5.116 1.385 -1.211 1.00 90.81 93 GLU A C 1
ATOM 694 O O . GLU A 1 93 ? -4.168 1.835 -0.564 1.00 90.81 93 GLU A O 1
ATOM 699 N N . PHE A 1 94 ? -4.951 0.649 -2.307 1.00 90.44 94 PHE A N 1
ATOM 700 C CA . PHE A 1 94 ? -3.659 0.390 -2.927 1.00 90.44 94 PHE A CA 1
ATOM 701 C C . PHE A 1 94 ? -3.756 0.702 -4.417 1.00 90.44 94 PHE A C 1
ATOM 70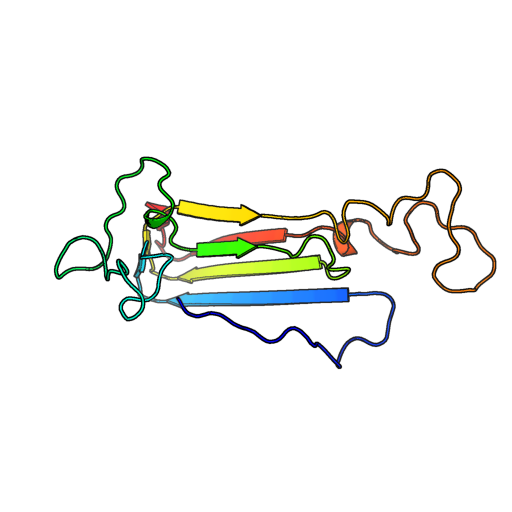3 O O . PHE A 1 94 ? -4.403 -0.024 -5.174 1.00 90.44 94 PHE A O 1
ATOM 710 N N . THR A 1 95 ? -3.109 1.789 -4.818 1.00 88.38 95 THR A N 1
ATOM 711 C CA . THR A 1 95 ? -3.022 2.241 -6.203 1.00 88.38 95 THR A CA 1
ATOM 712 C C . THR A 1 95 ? -1.586 2.064 -6.660 1.00 88.38 95 THR A C 1
ATOM 714 O O . THR A 1 95 ? -0.697 2.807 -6.249 1.00 88.38 95 THR A O 1
ATOM 717 N N . SER A 1 96 ? -1.368 1.061 -7.502 1.00 84.19 96 SER A N 1
ATOM 718 C CA . SER A 1 96 ? -0.083 0.799 -8.139 1.00 84.19 96 SER A CA 1
ATOM 719 C C . SER A 1 96 ? -0.135 1.253 -9.588 1.00 84.19 96 SER A C 1
ATOM 721 O O . SER A 1 96 ? -1.100 0.966 -10.305 1.00 84.19 96 SER A O 1
ATOM 723 N N . HIS A 1 97 ? 0.925 1.919 -10.018 1.00 77.06 97 HIS A N 1
ATOM 724 C CA . HIS A 1 97 ? 1.275 2.019 -11.420 1.00 77.06 97 HIS A CA 1
ATOM 725 C C . HIS A 1 97 ? 2.445 1.064 -11.614 1.00 77.06 97 HIS A C 1
ATOM 727 O O . HIS A 1 97 ? 3.378 1.070 -10.826 1.00 77.06 97 HIS A O 1
ATOM 733 N N . TRP A 1 98 ? 2.400 0.191 -12.621 1.00 70.06 98 TRP A N 1
ATOM 734 C CA . TRP A 1 98 ? 3.555 -0.650 -12.947 1.00 70.06 98 TRP A CA 1
ATOM 735 C C . TRP A 1 98 ? 4.697 0.255 -13.401 1.00 70.06 98 TRP A C 1
ATOM 737 O O . TRP A 1 98 ? 4.737 0.590 -14.581 1.00 70.06 98 TRP A O 1
ATOM 747 N N . ASN A 1 99 ? 5.503 0.718 -12.445 1.00 64.31 99 ASN A N 1
ATOM 748 C CA . ASN A 1 99 ? 6.608 1.659 -12.563 1.00 64.31 99 ASN A CA 1
ATOM 749 C C . ASN A 1 99 ? 6.707 2.353 -13.937 1.00 64.31 99 ASN A C 1
ATOM 751 O O . ASN A 1 99 ? 7.306 1.848 -14.882 1.00 64.31 99 ASN A O 1
ATOM 755 N N . ASN A 1 100 ? 6.108 3.533 -14.075 1.00 68.50 100 ASN A N 1
ATOM 756 C CA . ASN A 1 100 ? 6.064 4.248 -15.352 1.00 68.50 100 ASN A CA 1
ATOM 757 C C . ASN A 1 100 ? 5.245 3.526 -16.445 1.00 68.50 100 ASN A C 1
ATOM 759 O O . ASN A 1 100 ? 5.697 3.372 -17.580 1.00 68.50 100 ASN A O 1
ATOM 763 N N . ASP A 1 101 ? 4.036 3.075 -16.093 1.00 66.06 101 ASP A N 1
ATOM 764 C CA . ASP A 1 101 ? 3.026 2.481 -16.986 1.00 66.06 101 ASP A CA 1
ATOM 765 C C . ASP A 1 101 ? 3.541 1.336 -17.894 1.00 66.06 101 ASP A C 1
ATOM 767 O O . ASP A 1 101 ? 3.140 1.189 -19.053 1.00 66.06 101 ASP A O 1
ATOM 771 N N . GLY A 1 102 ? 4.423 0.483 -17.370 1.00 62.91 102 GLY A N 1
ATOM 772 C CA . GLY A 1 1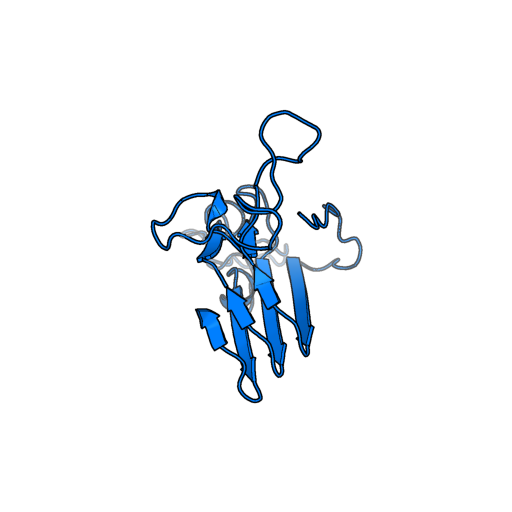02 ? 4.883 -0.736 -18.040 1.00 62.91 102 GLY A CA 1
ATOM 773 C C . GLY A 1 102 ? 5.944 -0.510 -19.119 1.00 62.91 102 GLY A C 1
ATOM 774 O O . GLY A 1 102 ? 6.218 -1.418 -19.908 1.00 62.91 102 GLY A O 1
ATOM 775 N N . VAL A 1 103 ? 6.580 0.665 -19.151 1.00 64.62 103 VAL A N 1
ATOM 776 C CA . VAL A 1 103 ? 7.632 1.009 -20.127 1.00 64.62 103 VAL A CA 1
ATOM 777 C C . VAL A 1 103 ? 8.900 0.151 -19.961 1.00 64.62 103 VAL A C 1
ATOM 779 O O . VAL A 1 103 ? 9.771 0.189 -20.816 1.00 64.62 103 VAL A O 1
ATOM 782 N N . PHE A 1 104 ? 9.007 -0.689 -18.930 1.00 68.12 104 PHE A N 1
ATOM 783 C CA . PHE A 1 104 ? 10.200 -1.505 -18.670 1.00 68.12 104 PHE A CA 1
ATOM 784 C C . PHE A 1 104 ? 10.213 -2.894 -19.329 1.00 68.12 104 PHE A C 1
ATOM 786 O O . PHE A 1 104 ? 11.250 -3.556 -19.307 1.00 68.12 104 PHE A O 1
ATOM 793 N N . PHE A 1 105 ? 9.120 -3.326 -19.972 1.00 71.25 105 PHE A N 1
ATOM 794 C CA . PHE A 1 105 ? 9.091 -4.580 -20.736 1.00 71.25 105 PHE A CA 1
ATOM 795 C C . PHE A 1 105 ? 9.163 -4.315 -22.238 1.00 71.25 105 PHE A C 1
ATOM 797 O O . PHE A 1 105 ? 8.169 -4.042 -22.917 1.00 71.25 105 PHE A O 1
ATOM 804 N N . TYR A 1 106 ? 10.370 -4.432 -22.782 1.00 74.81 106 TYR A N 1
ATOM 805 C CA . TYR A 1 106 ? 10.640 -4.170 -24.187 1.00 74.81 106 TYR A CA 1
ATOM 806 C C . TYR A 1 106 ? 10.569 -5.473 -24.978 1.00 74.81 106 TYR A C 1
ATOM 808 O O . TYR A 1 106 ? 11.493 -6.281 -24.952 1.00 74.81 106 TYR A O 1
ATOM 816 N N . SER A 1 107 ? 9.494 -5.668 -25.750 1.00 78.75 107 SER A N 1
ATOM 817 C CA . SER A 1 107 ? 9.356 -6.852 -26.623 1.00 78.75 107 SER A CA 1
ATOM 818 C C . SER A 1 107 ? 10.509 -7.017 -27.628 1.00 78.75 107 SER A C 1
ATOM 820 O O . SER A 1 107 ? 10.788 -8.126 -28.077 1.00 78.75 107 SER A O 1
ATOM 822 N N . THR A 1 108 ? 11.192 -5.921 -27.963 1.00 82.12 108 THR A N 1
ATOM 823 C CA . THR A 1 108 ? 12.369 -5.883 -28.843 1.00 82.12 108 THR A CA 1
ATOM 824 C C . THR A 1 108 ? 13.701 -5.827 -28.089 1.00 82.12 108 THR A C 1
ATOM 826 O O . THR A 1 108 ? 14.745 -5.761 -28.731 1.00 82.12 108 THR A O 1
ATOM 829 N N . GLY A 1 109 ? 13.666 -5.847 -26.754 1.00 79.44 109 GLY A N 1
ATOM 830 C CA . GLY A 1 109 ? 14.815 -5.646 -25.879 1.00 79.44 109 GLY A CA 1
ATOM 831 C C . GLY A 1 109 ? 15.264 -4.183 -25.778 1.00 79.44 109 GLY A C 1
ATOM 832 O O . GLY A 1 109 ? 15.053 -3.386 -26.697 1.00 79.44 109 GLY A O 1
ATOM 833 N N . HIS A 1 110 ? 15.868 -3.837 -24.645 1.00 77.69 110 HIS A N 1
ATOM 834 C CA . HIS A 1 110 ? 16.484 -2.542 -24.366 1.00 77.69 110 HIS A CA 1
ATOM 835 C C . HIS A 1 110 ? 17.728 -2.765 -23.502 1.00 77.69 110 HIS A C 1
ATOM 837 O O . HIS A 1 110 ? 17.662 -3.493 -22.520 1.00 77.69 110 HIS A O 1
ATOM 843 N N . ASP A 1 111 ? 18.847 -2.149 -23.872 1.00 78.25 111 ASP A N 1
ATOM 844 C CA . ASP A 1 111 ? 20.098 -2.198 -23.106 1.00 78.25 111 ASP A CA 1
ATOM 845 C C . ASP A 1 111 ? 20.076 -1.067 -22.063 1.00 78.25 111 ASP A C 1
ATOM 847 O O . ASP A 1 111 ? 20.422 0.078 -22.365 1.00 78.25 111 ASP A O 1
ATOM 851 N N . SER A 1 112 ? 19.533 -1.342 -20.871 1.00 72.12 112 SER A N 1
ATOM 852 C CA . SER A 1 112 ? 19.392 -0.338 -19.802 1.00 72.12 112 SER A CA 1
ATOM 853 C C . SER A 1 112 ? 20.700 -0.058 -19.062 1.00 72.12 112 SER A C 1
ATOM 855 O O . SER A 1 112 ? 20.879 1.060 -18.575 1.00 72.12 112 SER A O 1
ATOM 857 N N . ASN A 1 113 ? 21.607 -1.038 -19.020 1.00 71.19 113 ASN A N 1
ATOM 858 C CA . ASN A 1 113 ? 22.843 -0.996 -18.236 1.00 71.19 113 ASN A CA 1
ATOM 859 C C . ASN A 1 113 ? 24.100 -0.671 -19.074 1.00 71.19 113 ASN A C 1
ATOM 861 O O . ASN A 1 113 ? 25.172 -0.404 -18.521 1.00 71.19 113 ASN A O 1
ATOM 865 N N . GLY A 1 114 ? 23.971 -0.629 -20.403 1.00 78.75 114 GLY A N 1
ATOM 866 C CA . GLY A 1 114 ? 25.015 -0.246 -21.350 1.00 78.75 114 GLY A CA 1
ATOM 867 C C . GLY A 1 114 ? 26.072 -1.322 -21.60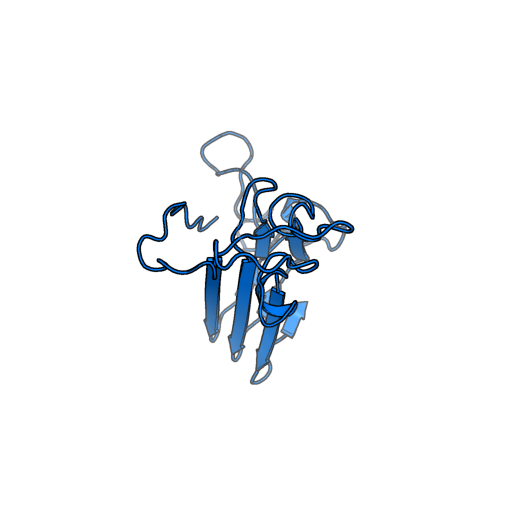6 1.00 78.75 114 GLY A C 1
ATOM 868 O O . GLY A 1 114 ? 27.181 -0.977 -22.032 1.00 78.75 114 GLY A O 1
ATOM 869 N N . ASP A 1 115 ? 25.785 -2.596 -21.326 1.00 83.06 115 ASP A N 1
ATOM 870 C CA . ASP A 1 115 ? 26.715 -3.712 -21.539 1.00 83.06 115 ASP A CA 1
ATOM 871 C C . ASP A 1 115 ? 26.684 -4.281 -22.974 1.00 83.06 115 ASP A C 1
ATOM 873 O O . ASP A 1 115 ? 27.531 -5.106 -23.343 1.00 83.06 115 ASP A O 1
ATOM 877 N N . GLY A 1 116 ? 25.773 -3.785 -23.817 1.00 86.12 116 GLY A N 1
ATOM 878 C CA . GLY A 1 116 ? 25.590 -4.202 -25.204 1.00 86.12 116 GLY A CA 1
ATOM 879 C C . GLY A 1 116 ? 24.710 -5.442 -25.380 1.00 86.12 116 GLY A C 1
ATOM 880 O O . GLY A 1 116 ? 24.574 -5.924 -26.512 1.00 86.12 116 GLY A O 1
ATOM 881 N N . VAL A 1 117 ? 24.123 -5.970 -24.306 1.00 85.44 117 VAL A N 1
ATOM 882 C CA . VAL A 1 117 ? 23.132 -7.048 -24.310 1.00 85.44 117 VAL A CA 1
ATOM 883 C C . VAL A 1 117 ? 21.735 -6.434 -24.212 1.00 85.44 117 VAL A C 1
ATOM 885 O O . VAL A 1 117 ? 21.487 -5.482 -23.487 1.00 85.44 117 VAL A O 1
ATOM 888 N N . LEU A 1 118 ? 20.801 -6.946 -25.017 1.00 84.38 118 LEU A N 1
ATOM 889 C CA . LEU A 1 118 ? 19.422 -6.465 -25.000 1.00 84.38 118 LEU A CA 1
ATOM 890 C C . LEU A 1 118 ? 18.603 -7.229 -23.960 1.00 84.38 118 LEU A C 1
ATOM 892 O O . LEU A 1 118 ? 18.427 -8.442 -24.098 1.00 84.38 118 LEU A O 1
ATOM 896 N N . ASP A 1 119 ? 18.005 -6.499 -23.020 1.00 77.81 119 ASP A N 1
ATOM 897 C CA . ASP A 1 119 ? 17.150 -7.063 -21.980 1.00 77.81 119 ASP A CA 1
ATOM 898 C C . ASP A 1 119 ? 15.672 -6.822 -22.294 1.00 77.81 119 ASP A C 1
ATOM 900 O O . ASP A 1 119 ? 15.208 -5.692 -22.461 1.00 77.81 119 ASP A O 1
ATOM 904 N N . THR A 1 120 ? 14.884 -7.893 -22.380 1.00 78.38 120 THR A N 1
ATOM 905 C CA . THR A 1 120 ? 13.428 -7.780 -22.595 1.00 78.38 120 THR A CA 1
ATOM 906 C C . THR A 1 120 ? 12.663 -7.477 -21.314 1.00 78.38 120 THR A C 1
ATOM 908 O O . THR A 1 120 ? 11.526 -7.017 -21.372 1.00 78.38 120 THR A O 1
ATOM 911 N N . ASN A 1 121 ? 13.284 -7.736 -20.165 1.00 72.75 121 ASN A N 1
ATOM 912 C CA . ASN A 1 121 ? 12.769 -7.406 -18.844 1.00 72.75 121 ASN A CA 1
ATOM 913 C C . ASN A 1 121 ? 13.356 -6.093 -18.310 1.00 72.75 121 ASN A C 1
ATOM 915 O O . ASN A 1 121 ? 13.250 -5.857 -17.119 1.00 72.75 121 ASN A O 1
ATOM 919 N N . GLY A 1 122 ? 14.002 -5.278 -19.156 1.00 70.19 122 GLY A N 1
ATOM 920 C CA . GLY A 1 122 ? 14.503 -3.954 -18.782 1.00 70.19 122 GLY A CA 1
ATOM 921 C C . GLY A 1 122 ? 15.700 -3.957 -17.827 1.00 70.19 122 GLY A C 1
ATOM 922 O O . GLY A 1 122 ? 15.839 -2.999 -17.074 1.00 70.19 122 GLY A O 1
ATOM 923 N N . GLY A 1 123 ? 16.507 -5.024 -17.824 1.00 69.31 123 GLY A N 1
ATOM 924 C CA . GLY A 1 123 ? 17.747 -5.135 -17.040 1.00 69.31 123 GLY A CA 1
ATOM 925 C C . GLY A 1 123 ? 17.562 -5.636 -15.605 1.00 69.31 123 GLY A C 1
ATOM 926 O O . GLY A 1 123 ? 18.533 -5.780 -14.858 1.00 69.31 123 GLY A O 1
ATOM 927 N N . TRP A 1 124 ? 16.325 -5.934 -15.203 1.00 71.19 124 TRP A N 1
ATOM 928 C CA . TRP A 1 124 ? 16.008 -6.438 -13.869 1.00 71.19 124 TRP A CA 1
ATOM 929 C C . TRP A 1 124 ? 16.453 -7.901 -13.716 1.00 71.19 124 TRP A C 1
ATOM 931 O O . TRP A 1 124 ? 16.306 -8.713 -14.627 1.00 71.19 124 TRP A O 1
ATOM 941 N N . VAL A 1 125 ? 17.010 -8.273 -12.562 1.00 70.88 125 VAL A N 1
ATOM 942 C CA . VAL A 1 125 ? 17.399 -9.674 -12.302 1.00 70.88 125 VAL A CA 1
ATOM 943 C C . VAL A 1 125 ? 16.175 -10.514 -11.918 1.00 70.88 125 VAL A C 1
ATOM 945 O O . VAL A 1 125 ? 16.148 -11.716 -12.184 1.00 70.88 125 VAL A O 1
ATOM 948 N N . ASP A 1 126 ? 15.166 -9.879 -11.322 1.00 72.50 126 ASP A N 1
ATOM 949 C CA . ASP A 1 126 ? 13.910 -10.476 -10.876 1.00 72.50 126 ASP A CA 1
ATOM 950 C C . ASP A 1 126 ? 12.744 -9.497 -11.110 1.00 72.50 126 ASP A C 1
ATOM 952 O O . ASP A 1 126 ? 12.811 -8.330 -10.715 1.00 72.50 126 ASP A O 1
ATOM 956 N N . ASP A 1 127 ? 11.655 -9.976 -11.718 1.00 67.56 127 ASP A N 1
ATOM 957 C CA . ASP A 1 127 ? 10.445 -9.187 -11.986 1.00 67.56 127 ASP A CA 1
ATOM 958 C C . ASP A 1 127 ? 9.849 -8.589 -10.697 1.00 67.56 127 ASP A C 1
ATOM 960 O O . ASP A 1 127 ? 9.285 -7.493 -10.716 1.00 67.56 127 ASP A O 1
ATOM 964 N N . ALA A 1 128 ? 10.021 -9.257 -9.548 1.00 70.94 128 ALA A N 1
ATOM 965 C CA . ALA A 1 128 ? 9.541 -8.775 -8.252 1.00 70.94 128 ALA A CA 1
ATOM 966 C C . ALA A 1 128 ? 10.179 -7.440 -7.831 1.00 70.94 128 ALA A C 1
ATOM 968 O O . ALA A 1 128 ? 9.641 -6.730 -6.987 1.00 70.94 128 ALA A O 1
ATOM 969 N N . GLN A 1 129 ? 11.311 -7.056 -8.416 1.00 71.19 129 GLN A N 1
ATOM 970 C CA . GLN A 1 129 ? 12.014 -5.818 -8.072 1.00 71.19 129 GLN A CA 1
ATOM 971 C C . GLN A 1 129 ? 11.361 -4.572 -8.703 1.00 71.19 129 GLN A C 1
ATOM 973 O O . GLN A 1 129 ? 11.595 -3.451 -8.251 1.00 71.19 129 GLN A O 1
ATOM 978 N N . ASN A 1 130 ? 10.488 -4.782 -9.688 1.00 69.50 130 ASN A N 1
ATOM 979 C CA . ASN A 1 130 ? 9.749 -3.755 -10.417 1.00 69.50 130 ASN A CA 1
ATOM 980 C C . ASN A 1 130 ? 8.305 -3.574 -9.878 1.00 69.50 130 ASN A C 1
ATOM 982 O O . ASN A 1 130 ? 7.734 -2.493 -9.959 1.00 69.50 130 ASN A O 1
ATOM 986 N N . VAL A 1 131 ? 7.726 -4.600 -9.254 1.00 79.38 131 VAL A N 1
ATOM 987 C CA . VAL A 1 131 ? 6.307 -4.608 -8.859 1.00 79.38 131 VAL A CA 1
ATOM 988 C C . VAL A 1 131 ? 6.067 -3.889 -7.527 1.00 79.38 131 VAL A C 1
ATOM 990 O O . VAL A 1 131 ? 6.781 -4.135 -6.556 1.00 79.38 131 VAL A O 1
ATOM 993 N N . ASP A 1 132 ? 5.029 -3.057 -7.431 1.00 85.88 132 ASP A N 1
ATOM 994 C CA . ASP A 1 132 ? 4.578 -2.532 -6.137 1.00 85.88 132 ASP A CA 1
ATOM 995 C C . ASP A 1 132 ? 3.932 -3.632 -5.283 1.00 85.88 132 ASP A C 1
ATOM 997 O O . ASP A 1 132 ? 3.156 -4.455 -5.767 1.00 85.88 132 ASP A O 1
ATOM 1001 N N . GLU A 1 133 ? 4.185 -3.612 -3.978 1.00 90.19 133 GLU A N 1
ATOM 1002 C CA . GLU A 1 133 ? 3.689 -4.605 -3.031 1.00 90.19 133 GLU A CA 1
ATOM 1003 C C . GLU A 1 133 ? 3.053 -3.963 -1.797 1.00 90.19 133 GLU A C 1
ATOM 1005 O O . GLU A 1 133 ? 3.499 -2.928 -1.289 1.00 90.19 133 GLU A O 1
ATOM 1010 N N . LEU A 1 134 ? 2.028 -4.636 -1.269 1.00 93.44 134 LEU A N 1
ATOM 1011 C CA . LEU A 1 134 ? 1.417 -4.341 0.020 1.00 93.44 134 LEU A CA 1
ATOM 1012 C C . LEU A 1 134 ? 1.258 -5.629 0.831 1.00 93.44 134 LEU A C 1
ATOM 1014 O O . LEU A 1 134 ? 0.484 -6.517 0.481 1.00 93.44 134 LEU A O 1
ATOM 1018 N N . ASN A 1 135 ? 1.956 -5.685 1.960 1.00 95.75 135 ASN A N 1
ATOM 1019 C CA . ASN A 1 135 ? 1.882 -6.745 2.951 1.00 95.75 135 ASN A CA 1
ATOM 1020 C C . ASN A 1 135 ? 1.258 -6.192 4.235 1.00 95.75 135 ASN A C 1
ATOM 1022 O O . ASN A 1 135 ? 1.807 -5.279 4.853 1.00 95.75 135 ASN A O 1
ATOM 1026 N N . ILE A 1 136 ? 0.136 -6.769 4.671 1.00 97.25 136 ILE A N 1
ATOM 1027 C CA . ILE A 1 136 ? -0.504 -6.434 5.951 1.00 97.25 136 ILE A CA 1
ATOM 1028 C C . ILE A 1 136 ? -0.489 -7.662 6.850 1.00 97.25 136 ILE A C 1
ATOM 1030 O O . ILE A 1 136 ? -1.044 -8.706 6.514 1.00 97.25 136 ILE A O 1
ATOM 1034 N N . THR A 1 137 ? 0.123 -7.519 8.020 1.00 98.25 137 THR A N 1
ATOM 1035 C CA . THR A 1 137 ? 0.195 -8.565 9.038 1.00 98.25 137 THR A CA 1
ATOM 1036 C C . THR A 1 137 ? -0.618 -8.156 10.261 1.00 98.25 137 THR A C 1
ATOM 1038 O O . THR A 1 137 ? -0.420 -7.075 10.814 1.00 98.25 137 THR A O 1
ATOM 1041 N N . LEU A 1 138 ? -1.527 -9.031 10.697 1.00 97.69 138 LEU A N 1
ATOM 1042 C CA . LEU A 1 138 ? -2.350 -8.852 11.895 1.00 97.69 138 LEU A CA 1
ATOM 1043 C C . LEU A 1 138 ? -1.936 -9.887 12.950 1.00 97.69 138 LEU A C 1
ATOM 1045 O O . LEU A 1 138 ? -2.245 -11.070 12.825 1.00 97.69 138 LEU A O 1
ATOM 1049 N N . ASN A 1 139 ? -1.238 -9.443 13.993 1.00 97.88 139 ASN A N 1
ATOM 1050 C CA . ASN A 1 139 ? -0.66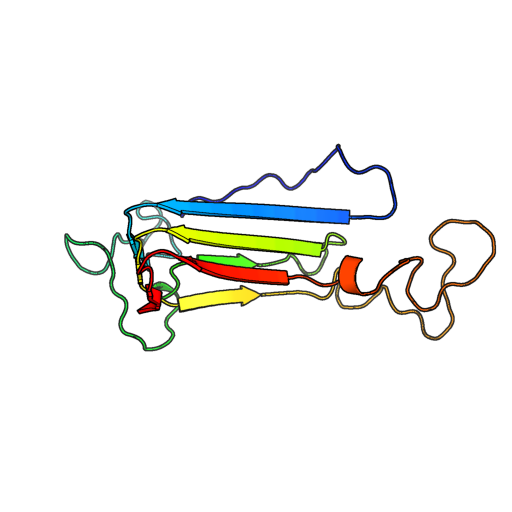6 -10.292 15.036 1.00 97.88 139 ASN A CA 1
ATOM 1051 C C . ASN A 1 139 ? -1.346 -10.106 16.395 1.00 97.88 139 ASN A C 1
ATOM 1053 O O . ASN A 1 139 ? -1.937 -9.065 16.686 1.00 97.88 139 ASN A O 1
ATOM 1057 N N . ASN A 1 140 ? -1.237 -11.134 17.241 1.00 97.69 140 ASN A N 1
ATOM 1058 C CA . ASN A 1 140 ? -1.621 -11.112 18.657 1.00 97.69 140 ASN A CA 1
ATOM 1059 C C . ASN A 1 140 ? -3.032 -10.554 18.920 1.00 97.69 140 ASN A C 1
ATOM 1061 O O . ASN A 1 140 ? -3.246 -9.659 19.733 1.00 97.69 140 ASN A O 1
ATOM 1065 N N . GLY A 1 141 ? -4.013 -11.093 18.193 1.00 96.56 141 GLY A N 1
ATOM 1066 C CA . GLY A 1 141 ? -5.415 -10.692 18.327 1.00 96.56 141 GLY A CA 1
ATOM 1067 C C . GLY A 1 141 ? -5.778 -9.405 17.588 1.00 96.56 141 GLY A C 1
ATOM 1068 O O . GLY A 1 141 ? -6.897 -8.920 17.755 1.00 96.56 141 GLY A O 1
ATOM 1069 N N . SER A 1 142 ? -4.871 -8.868 16.764 1.00 98.12 142 SER A N 1
ATOM 1070 C CA . SER A 1 142 ? -5.211 -7.773 15.861 1.00 98.12 142 SER A CA 1
ATOM 1071 C C . SER A 1 142 ? -6.267 -8.185 14.844 1.00 98.12 142 SER A C 1
ATOM 1073 O O . SER A 1 142 ? -6.344 -9.349 14.447 1.00 98.12 142 SER A O 1
ATOM 1075 N N . LYS A 1 143 ? -7.069 -7.219 14.402 1.00 95.62 143 LYS A N 1
ATOM 1076 C CA . LYS A 1 143 ? -8.163 -7.453 13.455 1.00 95.62 143 LYS A CA 1
ATOM 1077 C C . LYS A 1 143 ? -8.323 -6.303 12.470 1.00 95.62 143 LYS A C 1
ATOM 1079 O O . LYS A 1 143 ? -8.069 -5.152 12.816 1.00 95.62 143 LYS A O 1
ATOM 1084 N N . TRP A 1 144 ? -8.798 -6.645 11.280 1.00 93.25 144 TRP A N 1
ATOM 1085 C CA . TRP A 1 144 ? -9.349 -5.706 10.313 1.00 93.25 144 TRP A CA 1
ATOM 1086 C C . TRP A 1 144 ? -10.872 -5.817 10.381 1.00 93.25 144 TRP A C 1
ATOM 1088 O O . TRP A 1 144 ? -11.406 -6.930 10.342 1.00 93.25 144 TRP A O 1
ATOM 1098 N N . VAL A 1 145 ? -11.535 -4.685 10.604 1.00 85.94 145 VAL A N 1
ATOM 1099 C CA . VAL A 1 145 ? -12.986 -4.544 10.763 1.00 85.94 145 VAL A CA 1
ATOM 1100 C C . VAL A 1 145 ? -13.534 -3.613 9.699 1.00 85.94 145 VAL A C 1
ATOM 1102 O O . VAL A 1 145 ? -12.887 -2.565 9.471 1.00 85.94 145 VAL A O 1
#

Sequence (145 aa):
ALSEGNTSNTTYTSEYHQWDNNINVSNSTVTSGSQTPLEESDGFFGKSAEPSDYAGNGGQNDVALSFTDNAGSNYSMKNNVNFDHSTLLGDVEFTSHWNNDGVFFYSTGHDSNGDGVLDTNGGWVDDAQNVDELNITLNNGSKWV

Organism: Escherichia coli (NCBI:txid562)

Secondary structure (DSSP, 8-state):
---------TT--SS--EEEEEEEEES-EEE---SS-TTTSS--SSSSSSS----SS--GGGEEEEEE--TT--SEEEEEEEEES-EEESEEEEE---TTTTTT--TT-B-SSSSSPPBTTTT-S-GGGTS-EEEEEEETT-EE-

Foldseek 3Di:
DPDDPDPDDPPDPDLQAAAEAEAEAELEEQFFFDPDDPPPPDGDQAPDPDHYPQPVPPDPRQEREEDADDLQAQYAYEAAHEYYNYEYGGDYHYHDQQRNNPPQQAPPFDDQPPPPDGDRNNPDPDVVSRHHDHHYHADHPYDYD